Protein AF-A0A1F7RZW2-F1 (afdb_monomer)

Organism: NCBI:txid1817878

pLDDT: mean 85.24, std 11.82, range [48.97, 96.81]

Radius of gyration: 13.53 Å; Cα contacts (8 Å, |Δi|>4): 268; chains: 1; bounding box: 37×24×37 Å

Nearest PDB structures (foldseek):
  7ck4-assembly1_A  TM=5.296E-01  e=4.181E-01  Synechococcus phage S-ShM2
  6u0l-assembly1_B  TM=2.169E-01  e=7.524E+00  Human immunodeficiency virus 1

Sequence (106 aa):
MKKDKVKIKVVFQGSPKLSHGYGCGLKGDNEAVCFFVDIKQIYCTVSSYILDGLTPGVTIDTTKDTHGFTKDDKTTEIQFPDFDGWDIHCVGIGKYELAVALTKNN

Foldseek 3Di:
DDFDWDFKDFPDAWPWHWPDRIFGWDCPDPWKIKTKTFTPKFQKDKDWDDPPVWKTKMKIGHDPPIDVDDPPTDITIIIDNVRTQWDWPDWDDHGTIIMTMIGHDD

Secondary structure (DSSP, 8-state):
---EEEE-EEEE--SS-BS-SEEEEEE-SSSEEEEEEEBS-SSEEEEEEEETTTEEEEEEEE-TTSTT--TTPPPEEEE-GGGTTEEEEEEEE-SSEEEEEEEE--

Mean predicted aligned error: 5.41 Å

Structure (mmCIF, N/CA/C/O backbone):
data_AF-A0A1F7RZW2-F1
#
_entry.id   AF-A0A1F7RZW2-F1
#
loop_
_atom_site.group_PDB
_atom_site.id
_atom_site.type_symbol
_atom_site.label_atom_id
_atom_site.label_alt_id
_atom_site.label_comp_id
_atom_site.label_asym_id
_atom_site.label_entity_id
_atom_site.label_seq_id
_atom_site.pdbx_PDB_ins_code
_atom_site.Cartn_x
_atom_site.Cartn_y
_atom_site.Cartn_z
_atom_site.occupancy
_atom_site.B_iso_or_equiv
_atom_site.auth_seq_id
_atom_site.auth_comp_id
_atom_site.auth_asym_id
_atom_site.auth_atom_id
_atom_site.pdbx_PDB_model_num
ATOM 1 N N . MET A 1 1 ? -19.227 -15.948 0.140 1.00 48.97 1 MET A N 1
ATOM 2 C CA . MET A 1 1 ? -18.832 -14.663 0.761 1.00 48.97 1 MET A CA 1
ATOM 3 C C . MET A 1 1 ? -19.091 -13.537 -0.223 1.00 48.97 1 MET A C 1
ATOM 5 O O . MET A 1 1 ? -18.674 -13.652 -1.371 1.00 48.97 1 MET A O 1
ATOM 9 N N . LYS A 1 2 ? -19.828 -12.499 0.186 1.00 50.16 2 LYS A N 1
ATOM 10 C CA . LYS A 1 2 ? -20.065 -11.306 -0.638 1.00 50.16 2 LYS A CA 1
ATOM 11 C C . LYS A 1 2 ? -18.788 -10.457 -0.581 1.00 50.16 2 LYS A C 1
ATOM 13 O O . LYS A 1 2 ? -18.328 -10.146 0.510 1.00 50.16 2 LYS A O 1
ATOM 18 N N . LYS A 1 3 ? -18.170 -10.178 -1.731 1.00 55.09 3 LYS A N 1
ATOM 19 C CA . LYS A 1 3 ? -17.049 -9.232 -1.821 1.00 55.09 3 LYS A CA 1
ATOM 20 C C . LYS A 1 3 ? -17.650 -7.835 -1.852 1.00 55.09 3 LYS A C 1
ATOM 22 O O . LYS A 1 3 ? -18.215 -7.451 -2.876 1.00 55.09 3 LYS A O 1
ATOM 27 N N . ASP A 1 4 ? -17.545 -7.105 -0.753 1.00 64.81 4 ASP A N 1
ATOM 28 C CA . ASP A 1 4 ? -17.893 -5.691 -0.755 1.00 64.81 4 ASP A CA 1
ATOM 29 C C . ASP A 1 4 ? -16.677 -4.903 -1.261 1.00 64.81 4 ASP A C 1
ATOM 31 O O . ASP A 1 4 ? -15.531 -5.147 -0.872 1.00 64.81 4 ASP A O 1
ATOM 35 N N . LYS A 1 5 ? -16.909 -3.991 -2.209 1.00 64.19 5 LYS A N 1
ATOM 36 C CA . LYS A 1 5 ? -15.854 -3.095 -2.689 1.00 64.19 5 LYS A CA 1
ATOM 37 C C . LYS A 1 5 ? -15.645 -2.020 -1.634 1.00 64.19 5 LYS A C 1
ATOM 39 O O . LYS A 1 5 ? -16.520 -1.179 -1.440 1.00 64.19 5 LYS A O 1
ATOM 44 N N . VAL A 1 6 ? -14.488 -2.046 -0.984 1.00 70.75 6 VAL A N 1
ATOM 45 C CA . VAL A 1 6 ? -14.090 -1.040 0.001 1.00 70.75 6 VAL A CA 1
ATOM 46 C C . VAL A 1 6 ? -13.071 -0.118 -0.659 1.00 70.75 6 VAL A C 1
ATOM 48 O O . VAL A 1 6 ? -12.184 -0.563 -1.396 1.00 70.75 6 VAL A O 1
ATOM 51 N N . LYS A 1 7 ? -13.240 1.190 -0.472 1.00 70.38 7 LYS A N 1
ATOM 52 C CA . LYS A 1 7 ? -12.346 2.177 -1.077 1.00 70.38 7 LYS A CA 1
ATOM 53 C C . LYS A 1 7 ? -11.018 2.191 -0.325 1.00 70.38 7 LYS A C 1
ATOM 55 O O . LYS A 1 7 ? -10.991 2.095 0.895 1.00 70.38 7 LYS A O 1
ATOM 60 N N . ILE A 1 8 ? -9.932 2.328 -1.076 1.00 84.81 8 ILE A N 1
ATOM 61 C CA . ILE A 1 8 ? -8.605 2.629 -0.536 1.00 84.81 8 ILE A CA 1
ATOM 62 C C . ILE A 1 8 ? -8.227 4.031 -1.000 1.00 84.81 8 ILE A C 1
ATOM 64 O O . ILE A 1 8 ? -8.657 4.479 -2.067 1.00 84.81 8 ILE A O 1
ATOM 68 N N . LYS A 1 9 ? -7.429 4.749 -0.218 1.00 88.62 9 LYS A N 1
ATOM 69 C CA . LYS A 1 9 ? -6.959 6.077 -0.606 1.00 88.62 9 LYS A CA 1
ATOM 70 C C . LYS A 1 9 ? -5.556 5.956 -1.180 1.00 88.62 9 LYS A C 1
ATOM 72 O O . LYS A 1 9 ? -4.613 5.700 -0.444 1.00 88.62 9 LYS A O 1
ATOM 77 N N . VAL A 1 10 ? -5.404 6.182 -2.482 1.00 90.19 10 VAL A N 1
ATOM 78 C CA . VAL A 1 10 ? -4.077 6.343 -3.092 1.00 90.19 10 VAL A CA 1
ATOM 79 C C . VAL A 1 10 ? -3.599 7.758 -2.795 1.00 90.19 10 VAL A C 1
ATOM 81 O O . VAL A 1 10 ? -4.128 8.719 -3.352 1.00 90.19 10 VAL A O 1
ATOM 84 N N . VAL A 1 11 ? -2.640 7.889 -1.884 1.00 90.88 11 VAL A N 1
ATOM 85 C CA . VAL A 1 11 ? -2.092 9.187 -1.457 1.00 90.88 11 VAL A CA 1
ATOM 86 C C . VAL A 1 11 ? -1.170 9.733 -2.532 1.00 90.88 11 VAL A C 1
ATOM 88 O O . VAL A 1 11 ? -1.260 10.896 -2.920 1.00 90.88 11 VAL A O 1
ATOM 91 N N . PHE A 1 12 ? -0.308 8.859 -3.043 1.00 91.94 12 PHE A N 1
ATOM 92 C CA . PHE A 1 12 ? 0.652 9.186 -4.074 1.00 91.94 12 PHE A CA 1
ATOM 93 C C . PHE A 1 12 ? 0.885 7.972 -4.976 1.00 91.94 12 PHE A C 1
ATOM 95 O O . PHE A 1 12 ? 1.074 6.851 -4.506 1.00 91.94 12 PHE A O 1
ATOM 102 N N . GLN A 1 13 ? 0.867 8.195 -6.292 1.00 90.50 13 GLN A N 1
ATOM 103 C CA . GLN A 1 13 ? 1.055 7.143 -7.290 1.00 90.50 13 GLN A CA 1
ATOM 104 C C . GLN A 1 13 ? 2.444 7.248 -7.930 1.00 90.50 13 GLN A C 1
ATOM 106 O O . GLN A 1 13 ? 2.618 7.877 -8.982 1.00 90.50 13 GLN A O 1
ATOM 111 N N . GLY A 1 14 ? 3.412 6.576 -7.317 1.00 90.25 14 GLY A N 1
ATOM 112 C CA . GLY A 1 14 ? 4.769 6.410 -7.820 1.00 90.25 14 GLY A CA 1
ATOM 113 C C . GLY A 1 14 ? 4.876 5.419 -8.976 1.00 90.25 14 GLY A C 1
ATOM 114 O O . GLY A 1 14 ? 3.939 5.259 -9.767 1.00 90.25 14 GLY A O 1
ATOM 115 N N . SER A 1 15 ? 6.034 4.779 -9.110 1.00 90.00 15 SER A N 1
ATOM 116 C CA . SER A 1 15 ? 6.319 3.849 -10.203 1.00 90.00 15 SER A CA 1
ATOM 117 C C . SER A 1 15 ? 5.433 2.605 -10.147 1.00 90.00 15 SER A C 1
ATOM 119 O O . SER A 1 15 ? 4.804 2.328 -11.172 1.00 90.00 15 SER A O 1
ATOM 121 N N . PRO A 1 16 ? 5.248 1.914 -9.002 1.00 89.50 16 PRO A N 1
ATOM 122 C CA . PRO A 1 16 ? 4.261 0.840 -8.900 1.00 89.50 16 PRO A CA 1
ATOM 123 C C . PRO A 1 16 ? 2.853 1.397 -9.130 1.00 89.50 16 PRO A C 1
ATOM 125 O O . PRO A 1 16 ? 2.346 2.195 -8.344 1.00 89.50 16 PRO A O 1
ATOM 128 N N . LYS A 1 17 ? 2.208 1.028 -10.235 1.00 89.81 17 LYS A N 1
ATOM 129 C CA . LYS A 1 17 ? 0.878 1.516 -10.598 1.00 89.81 17 LYS A CA 1
ATOM 130 C C . LYS A 1 17 ? -0.168 0.533 -10.108 1.00 89.81 17 LYS A C 1
ATOM 132 O O . LYS A 1 17 ? -0.122 -0.647 -10.449 1.00 89.81 17 LYS A O 1
ATOM 137 N N . LEU A 1 18 ? -1.141 1.044 -9.367 1.00 87.19 18 LEU A N 1
ATOM 138 C CA . LEU A 1 18 ? -2.339 0.289 -9.029 1.00 87.19 18 LEU A CA 1
ATOM 139 C C . LEU A 1 18 ? -3.288 0.314 -10.223 1.00 87.19 18 LEU A C 1
ATOM 141 O O . LEU A 1 18 ? -3.372 1.312 -10.949 1.00 87.19 18 LEU A O 1
ATOM 145 N N . SER A 1 19 ? -4.014 -0.774 -10.445 1.00 81.38 19 SER A N 1
ATOM 146 C CA . SER A 1 19 ? -5.037 -0.800 -11.495 1.00 81.38 19 SER A CA 1
ATOM 147 C C . SER A 1 19 ? -6.247 0.050 -11.117 1.00 81.38 19 SER A C 1
ATOM 149 O O . SER A 1 19 ? -6.863 0.664 -11.991 1.00 81.38 19 SER A O 1
ATOM 151 N N . HIS A 1 20 ? -6.558 0.126 -9.820 1.00 74.00 20 HIS A N 1
ATOM 152 C CA . HIS A 1 20 ? -7.741 0.791 -9.287 1.00 74.00 20 HIS A CA 1
ATOM 153 C C . HIS A 1 20 ? -7.462 1.431 -7.919 1.00 74.00 20 HIS A C 1
ATOM 155 O O . HIS A 1 20 ? -6.630 0.951 -7.159 1.00 74.00 20 HIS A O 1
ATOM 161 N N . GLY A 1 21 ? -8.208 2.487 -7.579 1.00 65.12 21 GLY A N 1
ATOM 162 C CA . GLY A 1 21 ? -8.228 3.082 -6.233 1.00 65.12 21 GLY A CA 1
ATOM 163 C C . GLY A 1 21 ? -9.194 2.383 -5.267 1.00 65.12 21 GLY A C 1
ATOM 164 O O . GLY A 1 21 ? -9.690 2.998 -4.331 1.00 65.12 21 GLY A O 1
ATOM 165 N N . TYR A 1 22 ? -9.559 1.130 -5.525 1.00 62.00 22 TYR A N 1
ATOM 166 C CA . TYR A 1 22 ? -10.425 0.344 -4.649 1.00 62.00 22 TYR A CA 1
ATOM 167 C C . TYR A 1 22 ? -9.876 -1.075 -4.535 1.00 62.00 22 TYR A C 1
ATOM 169 O O . TYR A 1 22 ? -9.381 -1.624 -5.519 1.00 62.00 22 TYR A O 1
ATOM 177 N N . GLY A 1 23 ? -9.970 -1.651 -3.338 1.00 59.56 23 GLY A N 1
ATOM 178 C CA . GLY A 1 23 ? -9.643 -3.049 -3.080 1.00 59.56 23 GLY A CA 1
ATOM 179 C C . GLY A 1 23 ? -10.913 -3.890 -2.970 1.00 59.56 23 GLY A C 1
ATOM 180 O O . GLY A 1 23 ? -12.005 -3.380 -2.697 1.00 59.56 23 GLY A O 1
ATOM 181 N N . CYS A 1 24 ? -10.793 -5.198 -3.177 1.00 58.47 24 CYS A N 1
ATOM 182 C CA . CYS A 1 24 ? -11.857 -6.116 -2.773 1.00 58.47 24 CYS A CA 1
ATOM 183 C C . CYS A 1 24 ? -11.679 -6.447 -1.291 1.00 58.47 24 CYS A C 1
ATOM 185 O O . CYS A 1 24 ? -10.690 -7.085 -0.941 1.00 58.47 24 CYS A O 1
ATOM 187 N N . GLY A 1 25 ? -12.628 -6.021 -0.453 1.00 62.62 25 GLY A N 1
ATOM 188 C CA . GLY A 1 25 ? -12.678 -6.361 0.962 1.00 62.62 25 GLY A CA 1
ATOM 189 C C . GLY A 1 25 ? -13.359 -7.714 1.163 1.00 62.62 25 GLY A C 1
ATOM 190 O O . GLY A 1 25 ? -14.529 -7.877 0.803 1.00 62.62 25 GLY A O 1
ATOM 191 N N . LEU A 1 26 ? -12.666 -8.693 1.741 1.00 62.53 26 LEU A N 1
ATOM 192 C CA . LEU A 1 26 ? -13.340 -9.813 2.397 1.00 62.53 26 LEU A CA 1
ATOM 193 C C . LEU A 1 26 ? -13.579 -9.408 3.846 1.00 62.53 26 LEU A C 1
ATOM 195 O O . LEU A 1 26 ? -12.652 -9.409 4.653 1.00 62.53 26 LEU A O 1
ATOM 199 N N . LYS A 1 27 ? -14.818 -9.027 4.158 1.00 59.16 27 LYS A N 1
ATOM 200 C CA . LYS A 1 27 ? -15.246 -8.828 5.540 1.00 59.16 27 LYS A CA 1
ATOM 201 C C . LYS A 1 27 ? -15.472 -10.214 6.149 1.00 59.16 27 LYS A C 1
ATOM 203 O O . LYS A 1 27 ? -16.369 -10.927 5.695 1.00 59.16 27 LYS A O 1
ATOM 208 N N . GLY A 1 28 ? -14.611 -10.628 7.078 1.00 58.59 28 GLY A N 1
ATOM 209 C CA . GLY A 1 28 ? -14.797 -11.879 7.821 1.00 58.59 28 GLY A CA 1
ATOM 210 C C . GLY A 1 28 ? -15.931 -11.712 8.832 1.00 58.59 28 GLY A C 1
ATOM 211 O O . GLY A 1 28 ? -16.985 -12.334 8.710 1.00 58.59 28 GLY A O 1
ATOM 212 N N . ASP A 1 29 ? -15.720 -10.778 9.755 1.00 64.06 29 ASP A N 1
ATOM 213 C CA . ASP A 1 29 ? -16.580 -10.348 10.862 1.00 64.06 29 ASP A CA 1
ATOM 214 C C . ASP A 1 29 ? -16.443 -8.814 11.068 1.00 64.06 29 ASP A C 1
ATOM 216 O O . ASP A 1 29 ? -16.028 -8.090 10.160 1.00 64.06 29 ASP A O 1
ATOM 220 N N . ASN A 1 30 ? -16.874 -8.260 12.210 1.00 70.25 30 ASN A N 1
ATOM 221 C CA . ASN A 1 30 ? -16.734 -6.822 12.505 1.00 70.25 30 ASN A CA 1
ATOM 222 C C . ASN A 1 30 ? -15.317 -6.422 12.967 1.00 70.25 30 ASN A C 1
ATOM 224 O O . ASN A 1 30 ? -15.107 -5.247 13.277 1.00 70.25 30 ASN A O 1
ATOM 228 N N . GLU A 1 31 ? -14.372 -7.365 13.012 1.00 84.06 31 GLU A N 1
ATOM 229 C CA . GLU A 1 31 ? -13.052 -7.183 13.631 1.00 84.06 31 GLU A CA 1
ATOM 230 C C . GLU A 1 31 ? -11.892 -7.383 12.648 1.00 84.06 31 GLU A C 1
ATOM 232 O O . GLU A 1 31 ? -10.797 -6.896 12.920 1.00 84.06 31 GLU A O 1
ATOM 237 N N . ALA A 1 32 ? -12.119 -8.015 11.489 1.00 87.25 32 ALA A N 1
ATOM 238 C CA . ALA A 1 32 ? -11.094 -8.200 10.462 1.00 87.25 32 ALA A CA 1
ATOM 239 C C . ALA A 1 32 ? -11.570 -7.877 9.034 1.00 87.25 32 ALA A C 1
ATOM 241 O O . ALA A 1 32 ? -12.686 -8.210 8.612 1.00 87.25 32 ALA A O 1
ATOM 242 N N . VAL A 1 33 ? -10.669 -7.284 8.246 1.00 86.81 33 VAL A N 1
ATOM 243 C CA . VAL A 1 33 ? -10.856 -7.046 6.807 1.00 86.81 33 VAL A CA 1
ATOM 244 C C . VAL A 1 33 ? -9.582 -7.384 6.036 1.00 86.81 33 VAL A C 1
ATOM 246 O O . VAL A 1 33 ? -8.475 -7.097 6.483 1.00 86.81 33 VAL A O 1
ATOM 249 N N . CYS A 1 34 ? -9.732 -7.983 4.855 1.00 88.12 34 CYS A N 1
ATOM 250 C CA . CYS A 1 34 ? -8.620 -8.227 3.936 1.00 88.12 34 CYS A CA 1
ATOM 251 C C . CYS A 1 34 ? -8.873 -7.552 2.588 1.00 88.12 34 CYS A C 1
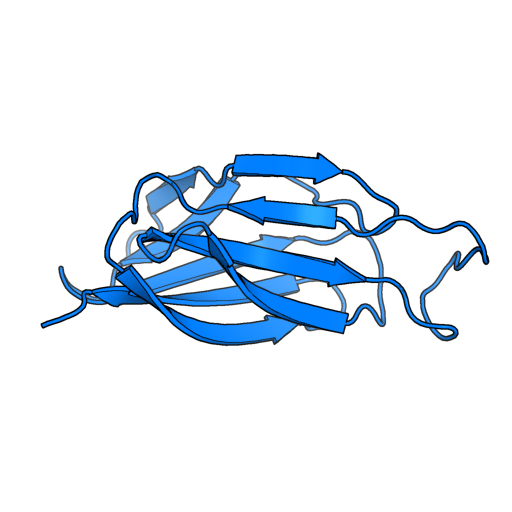ATOM 253 O O . CYS A 1 34 ? -9.950 -7.721 2.015 1.00 88.12 34 CYS A O 1
ATOM 255 N N . PHE A 1 35 ? -7.883 -6.816 2.091 1.00 87.62 35 PHE A N 1
ATOM 256 C CA . PHE A 1 35 ? -7.889 -6.111 0.816 1.00 87.62 35 PHE A CA 1
ATOM 257 C C . PHE A 1 35 ? -6.996 -6.822 -0.185 1.00 87.62 35 PHE A C 1
ATOM 259 O O . PHE A 1 35 ? -5.842 -7.111 0.116 1.00 87.62 35 PHE A O 1
ATOM 266 N N . PHE A 1 36 ? -7.511 -6.991 -1.398 1.00 87.94 36 PHE A N 1
ATOM 267 C CA . PHE A 1 36 ? -6.727 -7.377 -2.568 1.00 87.94 36 PHE A CA 1
ATOM 268 C C . PHE A 1 36 ? -6.723 -6.225 -3.572 1.00 87.94 36 PHE A C 1
ATOM 270 O O . PH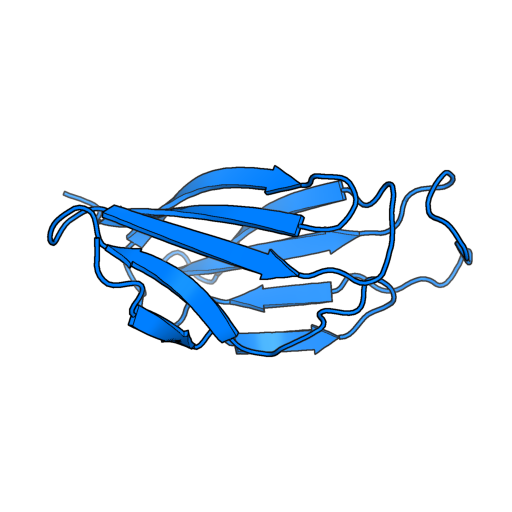E A 1 36 ? -7.794 -5.710 -3.923 1.00 87.94 36 PHE A O 1
ATOM 277 N N . VAL A 1 37 ? -5.529 -5.802 -3.989 1.00 87.94 37 VAL A N 1
ATOM 278 C CA . VAL A 1 37 ? -5.301 -4.659 -4.881 1.00 87.94 37 VAL A CA 1
ATOM 279 C C . VAL A 1 37 ? -4.409 -5.088 -6.039 1.00 87.94 37 VAL A C 1
ATOM 281 O O . VAL A 1 37 ? -3.268 -5.496 -5.835 1.00 87.94 37 VAL A O 1
ATOM 284 N N . ASP A 1 38 ? -4.907 -4.946 -7.263 1.00 89.12 38 ASP A N 1
ATOM 285 C CA . ASP A 1 38 ? -4.138 -5.267 -8.464 1.00 89.12 38 ASP A CA 1
ATOM 286 C C . ASP A 1 38 ? -3.024 -4.237 -8.707 1.00 89.12 38 ASP A C 1
ATOM 288 O O . ASP A 1 38 ? -3.272 -3.023 -8.746 1.00 89.12 38 ASP A O 1
ATOM 292 N N . ILE A 1 39 ? -1.811 -4.730 -8.958 1.00 89.88 39 ILE A N 1
ATOM 293 C CA . ILE A 1 39 ? -0.635 -3.934 -9.331 1.00 89.88 39 ILE A CA 1
ATOM 294 C C . ILE A 1 39 ? -0.196 -4.272 -10.759 1.00 89.88 39 ILE A C 1
ATOM 296 O O . ILE A 1 39 ? -0.303 -5.410 -11.216 1.00 89.88 39 ILE A O 1
ATOM 300 N N . LYS A 1 40 ? 0.315 -3.279 -11.491 1.00 88.44 40 LYS A N 1
ATOM 301 C CA . LYS A 1 40 ? 0.724 -3.449 -12.898 1.00 88.44 40 LYS A CA 1
ATOM 302 C C . LYS A 1 40 ? 2.172 -3.910 -13.072 1.00 88.44 40 LYS A C 1
ATOM 304 O O . LYS A 1 40 ? 2.560 -4.270 -14.182 1.00 88.44 40 LYS A O 1
ATOM 309 N N . GLN A 1 41 ? 2.967 -3.892 -12.007 1.00 86.12 41 GLN A N 1
ATOM 310 C CA . GLN A 1 41 ? 4.382 -4.246 -12.022 1.00 86.12 41 GLN A CA 1
ATOM 311 C C . GLN A 1 41 ? 4.648 -5.499 -11.199 1.00 86.12 41 GLN A C 1
ATOM 313 O O . GLN A 1 41 ? 3.963 -5.773 -10.222 1.00 86.12 41 GLN A O 1
ATOM 318 N N . ILE A 1 42 ? 5.676 -6.232 -11.618 1.00 86.94 42 ILE A N 1
ATOM 319 C CA . ILE A 1 42 ? 6.145 -7.463 -10.984 1.00 86.94 42 ILE A CA 1
ATOM 320 C C . ILE A 1 42 ? 7.422 -7.192 -10.190 1.00 86.94 42 ILE A C 1
ATOM 322 O O . ILE A 1 42 ? 8.188 -6.307 -10.564 1.00 86.94 42 ILE A O 1
ATOM 326 N N . TYR A 1 43 ? 7.676 -7.987 -9.146 1.00 87.31 43 TYR A N 1
ATOM 327 C CA . TYR A 1 43 ? 8.871 -7.890 -8.287 1.00 87.31 43 TYR A CA 1
ATOM 328 C C . TYR A 1 43 ? 8.986 -6.567 -7.507 1.00 87.31 43 TYR A C 1
ATOM 330 O O . TYR A 1 43 ? 10.080 -6.032 -7.322 1.00 87.31 43 TYR A O 1
ATOM 338 N N . CYS A 1 44 ? 7.849 -6.032 -7.064 1.00 91.44 44 CYS A N 1
ATOM 339 C CA . CYS A 1 44 ? 7.790 -4.929 -6.107 1.00 91.44 44 CYS A CA 1
ATOM 340 C C . CYS A 1 44 ? 7.938 -5.439 -4.665 1.00 91.44 44 CYS A C 1
ATOM 342 O O . CYS A 1 44 ? 7.736 -6.622 -4.389 1.00 91.44 44 CYS A O 1
ATOM 344 N N . THR A 1 45 ? 8.241 -4.532 -3.742 1.00 93.50 45 THR A N 1
ATOM 345 C CA . THR A 1 45 ? 8.232 -4.783 -2.293 1.00 93.50 45 THR A CA 1
ATOM 346 C C . THR A 1 45 ? 7.153 -3.953 -1.616 1.00 93.50 45 THR A C 1
ATOM 348 O O . THR A 1 45 ? 6.765 -2.908 -2.134 1.00 93.50 45 THR A O 1
ATOM 351 N N . VAL A 1 46 ? 6.671 -4.416 -0.461 1.00 96.00 46 VAL A N 1
ATOM 352 C CA . VAL A 1 46 ? 5.660 -3.718 0.340 1.00 96.00 46 VAL A CA 1
ATOM 353 C C . VAL A 1 46 ? 6.131 -3.553 1.780 1.00 96.00 46 VAL A C 1
ATOM 355 O O . VAL A 1 46 ? 6.688 -4.489 2.355 1.00 96.00 46 VAL A O 1
ATOM 358 N N . SER A 1 47 ? 5.860 -2.383 2.353 1.00 96.62 47 SER A N 1
ATOM 359 C CA . SER A 1 47 ? 6.022 -2.098 3.780 1.00 96.62 47 SER A CA 1
ATOM 360 C C . SER A 1 47 ? 4.736 -1.497 4.343 1.00 96.62 47 SER 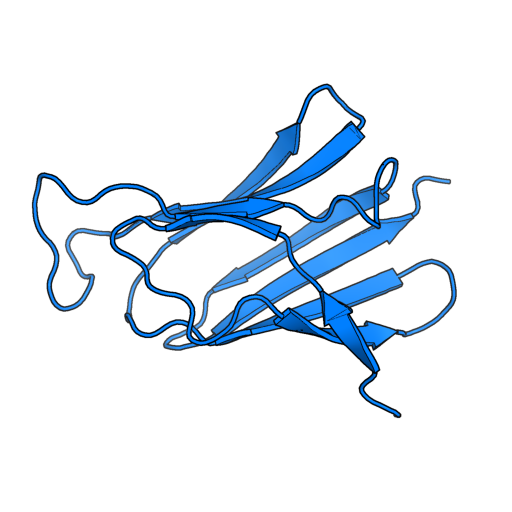A C 1
ATOM 362 O O . SER A 1 47 ? 3.983 -0.838 3.629 1.00 96.62 47 SER A O 1
ATOM 364 N N . SER A 1 48 ? 4.478 -1.724 5.626 1.00 96.75 48 SER A N 1
ATOM 365 C CA . SER A 1 48 ? 3.319 -1.203 6.357 1.00 96.75 48 SER A CA 1
ATOM 366 C C . SER A 1 48 ? 3.721 -0.107 7.340 1.00 96.75 48 SER A C 1
ATOM 368 O O . SER A 1 48 ? 4.806 -0.169 7.918 1.00 96.75 48 SER A O 1
ATOM 370 N N . TYR A 1 49 ? 2.834 0.855 7.582 1.00 96.81 49 TYR A N 1
ATOM 371 C CA . TYR A 1 49 ? 3.013 1.905 8.585 1.00 96.81 49 TYR A CA 1
ATOM 372 C C . TYR A 1 49 ? 1.670 2.338 9.185 1.00 96.81 49 TYR A C 1
ATOM 374 O O . TYR A 1 49 ? 0.610 2.082 8.614 1.00 96.81 49 TYR A O 1
ATOM 382 N N . ILE A 1 50 ? 1.733 3.025 10.328 1.00 96.50 50 ILE A N 1
ATOM 383 C CA . ILE A 1 50 ? 0.595 3.722 10.933 1.00 96.50 50 ILE A CA 1
ATOM 384 C C . ILE A 1 50 ? 0.916 5.222 10.943 1.00 96.50 50 ILE A C 1
ATOM 386 O O . ILE A 1 50 ? 1.883 5.644 11.580 1.00 96.50 50 ILE A O 1
ATOM 390 N N . LEU A 1 51 ? 0.134 6.027 10.220 1.00 93.75 51 LEU A N 1
ATOM 391 C CA . LEU A 1 51 ? 0.273 7.486 10.190 1.00 93.75 51 LEU A CA 1
A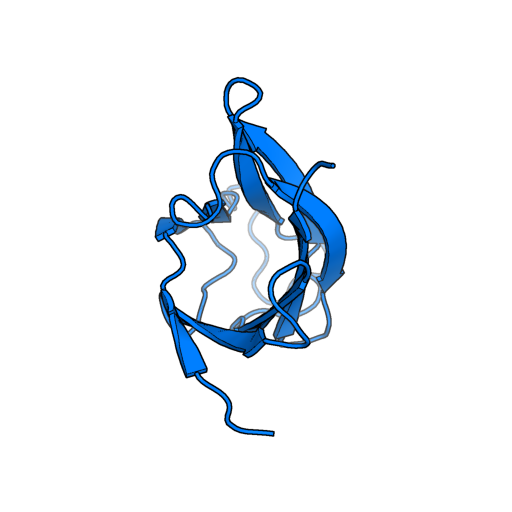TOM 392 C C . LEU A 1 51 ? -0.286 8.085 11.479 1.00 93.75 51 LEU A C 1
ATOM 394 O O . LEU A 1 51 ? -1.425 7.798 11.846 1.00 93.75 51 LEU A O 1
ATOM 398 N N . ASP A 1 52 ? 0.518 8.910 12.151 1.00 93.75 52 ASP A N 1
ATOM 399 C CA . ASP A 1 52 ? 0.159 9.625 13.384 1.00 93.75 52 ASP A CA 1
ATOM 400 C C . ASP A 1 52 ? -0.432 8.724 14.489 1.00 93.75 52 ASP A C 1
ATOM 402 O O . ASP A 1 52 ? -1.209 9.168 15.330 1.00 93.75 52 ASP A O 1
ATOM 406 N N . GLY A 1 53 ? -0.067 7.435 14.487 1.00 90.88 53 GLY A N 1
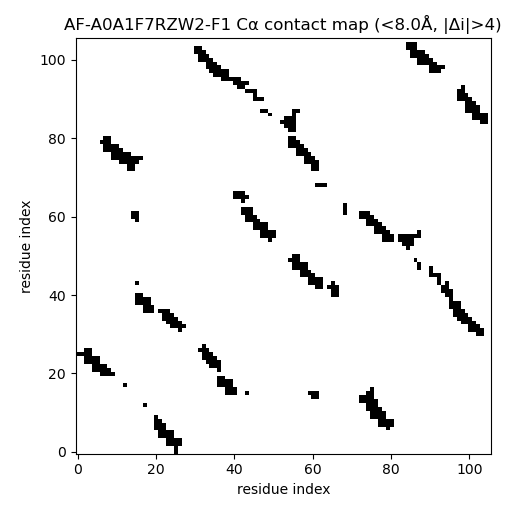ATOM 407 C CA . GLY A 1 53 ? -0.596 6.442 15.426 1.00 90.88 53 GLY A CA 1
ATOM 408 C C . GLY A 1 53 ? -2.070 6.075 15.212 1.00 90.88 53 GLY A C 1
ATOM 409 O O . GLY A 1 53 ? -2.652 5.447 16.091 1.00 90.88 53 GLY A O 1
ATOM 410 N N . LEU A 1 54 ? -2.672 6.460 14.079 1.00 93.44 54 LEU A N 1
ATOM 411 C CA . LEU A 1 54 ? -4.099 6.282 13.820 1.00 93.44 54 LEU A CA 1
ATOM 412 C C . LEU A 1 54 ? -4.414 5.567 12.503 1.00 93.44 54 LEU A C 1
ATOM 414 O O . LEU A 1 54 ? -5.164 4.593 12.513 1.00 93.44 54 LEU A O 1
ATOM 418 N N . THR A 1 55 ? -3.895 6.060 11.376 1.00 94.44 55 THR A N 1
ATOM 419 C CA . THR A 1 55 ? -4.347 5.609 10.051 1.00 94.44 55 THR A CA 1
ATOM 420 C C . THR A 1 55 ? -3.416 4.533 9.497 1.00 94.44 55 THR A C 1
ATOM 422 O O . THR A 1 55 ? -2.242 4.825 9.247 1.00 94.44 55 THR A O 1
ATOM 425 N N . PRO A 1 56 ? -3.904 3.311 9.224 1.00 95.38 56 PRO A N 1
ATOM 426 C CA . PRO A 1 56 ? -3.087 2.289 8.594 1.00 95.38 56 PRO A CA 1
ATOM 427 C C . PRO A 1 56 ? -2.780 2.642 7.134 1.00 95.38 56 PRO A C 1
ATOM 429 O O . PRO A 1 56 ? -3.638 3.124 6.384 1.00 95.38 56 PRO A O 1
ATOM 432 N N . GLY A 1 57 ? -1.545 2.374 6.716 1.00 95.62 57 GLY A N 1
ATOM 433 C CA . GLY A 1 57 ? -1.079 2.597 5.354 1.00 95.62 57 GLY A CA 1
ATOM 434 C C . GLY A 1 57 ? 0.013 1.628 4.914 1.00 95.62 57 GLY A C 1
ATOM 435 O O . GLY A 1 57 ? 0.653 0.941 5.712 1.00 95.62 57 GLY A O 1
ATOM 436 N N . VAL A 1 58 ? 0.212 1.554 3.602 1.00 96.56 58 VAL A N 1
ATOM 437 C CA . VAL A 1 58 ? 1.246 0.730 2.977 1.00 96.56 58 VAL A CA 1
ATOM 438 C C . VAL A 1 58 ? 1.986 1.507 1.901 1.00 96.56 58 VAL A C 1
ATOM 440 O O . VAL A 1 58 ? 1.395 2.291 1.152 1.00 96.56 58 VAL A O 1
ATOM 443 N N . THR A 1 59 ? 3.286 1.257 1.808 1.00 96.38 59 THR A N 1
ATOM 444 C CA . THR A 1 59 ? 4.134 1.730 0.719 1.00 96.38 59 THR A CA 1
ATOM 445 C C . THR A 1 59 ? 4.502 0.572 -0.194 1.00 96.38 59 THR A C 1
ATOM 447 O O . THR A 1 59 ? 4.740 -0.546 0.263 1.00 96.38 59 THR A O 1
ATOM 450 N N . ILE A 1 60 ? 4.534 0.840 -1.495 1.00 95.00 60 ILE A N 1
ATOM 451 C CA . ILE A 1 60 ? 4.953 -0.103 -2.526 1.00 95.00 60 ILE A CA 1
ATOM 452 C C . ILE A 1 60 ? 6.137 0.510 -3.255 1.00 95.00 60 ILE A C 1
ATOM 454 O O . ILE A 1 60 ? 6.026 1.605 -3.814 1.00 95.00 60 ILE A O 1
ATOM 458 N N . ASP A 1 61 ? 7.236 -0.227 -3.293 1.00 93.81 61 ASP A N 1
ATOM 459 C CA . ASP A 1 61 ? 8.497 0.203 -3.884 1.00 93.81 61 ASP A CA 1
ATOM 460 C C . ASP A 1 61 ? 8.896 -0.720 -5.034 1.00 93.81 61 ASP A C 1
ATOM 462 O O . ASP A 1 61 ? 8.558 -1.910 -5.060 1.00 93.81 61 ASP A O 1
ATOM 466 N N . THR A 1 62 ? 9.611 -0.166 -6.011 1.00 92.06 62 THR A N 1
ATOM 467 C CA . THR A 1 62 ? 10.286 -0.977 -7.023 1.00 92.06 62 THR A CA 1
ATOM 468 C C . THR A 1 62 ? 11.624 -1.468 -6.479 1.00 92.06 62 THR A C 1
ATOM 470 O O . THR A 1 62 ? 12.282 -0.827 -5.661 1.00 92.06 62 THR A O 1
ATOM 473 N N . THR A 1 63 ? 12.034 -2.642 -6.938 1.00 89.12 63 THR A N 1
ATOM 474 C CA . THR A 1 63 ? 13.365 -3.200 -6.709 1.00 89.12 63 THR A CA 1
ATOM 475 C C . THR A 1 63 ? 14.148 -3.184 -8.017 1.00 89.12 63 THR A C 1
ATOM 477 O O . THR A 1 63 ? 13.587 -2.960 -9.089 1.00 89.12 63 THR A O 1
ATOM 480 N N . LYS A 1 64 ? 15.448 -3.491 -7.955 1.00 88.50 64 LYS A N 1
ATOM 481 C CA . LYS A 1 64 ? 16.285 -3.643 -9.159 1.00 88.50 64 LYS A CA 1
ATOM 482 C C . LYS A 1 64 ? 15.750 -4.701 -10.129 1.00 88.50 64 LYS A C 1
ATOM 484 O O . LYS A 1 64 ? 16.037 -4.620 -11.318 1.00 88.50 64 LYS A O 1
ATOM 489 N N . ASP A 1 65 ? 14.984 -5.660 -9.616 1.00 87.88 65 ASP A N 1
ATOM 490 C CA . ASP A 1 65 ? 14.391 -6.743 -10.394 1.00 87.88 65 ASP A CA 1
ATOM 491 C C . ASP A 1 65 ? 13.007 -6.372 -10.942 1.00 87.88 65 ASP A C 1
ATOM 493 O O . ASP A 1 65 ? 12.439 -7.112 -11.746 1.00 87.88 65 ASP A O 1
ATOM 497 N N . THR A 1 66 ? 12.442 -5.225 -10.543 1.00 86.94 66 THR A N 1
ATOM 498 C CA . THR A 1 66 ? 11.151 -4.769 -11.057 1.00 86.94 66 THR A CA 1
ATOM 499 C C . THR A 1 66 ? 11.214 -4.545 -12.562 1.00 86.94 66 THR A C 1
ATOM 501 O O . THR A 1 66 ? 12.090 -3.864 -13.097 1.00 86.94 66 THR A O 1
ATOM 504 N N . HIS A 1 67 ? 10.228 -5.088 -13.272 1.00 80.12 67 HIS A N 1
ATOM 505 C CA . HIS A 1 67 ? 10.126 -4.882 -14.709 1.00 80.12 67 HIS A CA 1
ATOM 506 C C . HIS A 1 67 ? 9.862 -3.402 -15.027 1.00 80.12 67 HIS A C 1
ATOM 508 O O . HIS A 1 67 ? 8.854 -2.841 -14.595 1.00 80.12 67 HIS A O 1
ATOM 514 N N . GLY A 1 68 ? 10.766 -2.786 -15.795 1.00 81.06 68 GLY A N 1
ATOM 515 C CA . GLY A 1 68 ? 10.722 -1.354 -16.098 1.00 81.06 68 GLY A CA 1
ATOM 516 C C . GLY A 1 68 ? 11.323 -0.459 -15.008 1.00 81.06 68 GLY A C 1
ATOM 517 O O . GLY A 1 68 ? 11.014 0.728 -14.996 1.00 81.06 68 GLY A O 1
ATOM 518 N N . PHE A 1 69 ? 12.151 -1.015 -14.112 1.00 83.50 69 PHE A N 1
ATOM 519 C CA . PHE A 1 69 ? 12.841 -0.272 -13.056 1.00 83.50 69 PHE A CA 1
ATOM 520 C C . PHE A 1 69 ? 13.651 0.911 -13.598 1.00 83.50 69 PHE A C 1
ATOM 522 O O . PHE A 1 69 ? 14.443 0.772 -14.538 1.00 83.50 69 PHE A O 1
ATOM 529 N N . THR A 1 70 ? 13.511 2.058 -12.933 1.00 82.19 70 THR A N 1
ATOM 530 C CA . THR A 1 70 ? 14.379 3.223 -13.128 1.00 82.19 70 THR A CA 1
ATOM 531 C C . THR A 1 70 ? 14.953 3.691 -11.791 1.00 82.19 70 THR A C 1
ATOM 533 O O . THR A 1 70 ? 14.320 3.556 -10.748 1.00 82.19 70 THR A O 1
ATOM 536 N N . LYS A 1 71 ? 16.172 4.250 -11.798 1.00 76.38 71 LYS A N 1
ATOM 537 C CA . LYS A 1 71 ? 16.841 4.708 -10.561 1.00 76.38 71 LYS A CA 1
ATOM 538 C C . LYS A 1 71 ? 16.077 5.808 -9.816 1.00 76.38 71 LYS A C 1
ATOM 540 O O . LYS A 1 71 ? 16.295 5.961 -8.621 1.00 76.38 71 LYS A O 1
ATOM 545 N N . ASP A 1 72 ? 15.203 6.528 -10.512 1.00 82.19 72 ASP A N 1
ATOM 546 C CA . ASP A 1 72 ? 14.410 7.633 -9.973 1.00 82.19 72 ASP A CA 1
ATOM 547 C C . ASP A 1 72 ? 12.953 7.218 -9.699 1.00 82.19 72 ASP A C 1
ATOM 549 O O . ASP A 1 72 ? 12.054 8.064 -9.626 1.00 82.19 72 ASP A O 1
ATOM 553 N N . ASP A 1 73 ? 12.705 5.909 -9.571 1.00 85.94 73 ASP A N 1
ATOM 554 C CA . ASP A 1 73 ? 11.388 5.385 -9.246 1.00 85.94 73 ASP A CA 1
ATOM 555 C C . ASP A 1 73 ? 10.919 5.895 -7.884 1.00 85.94 73 ASP A C 1
ATOM 557 O O . ASP A 1 73 ? 11.630 5.846 -6.879 1.00 85.94 73 ASP A O 1
ATOM 561 N N . LYS A 1 74 ? 9.678 6.378 -7.856 1.00 90.62 74 LYS A N 1
ATOM 562 C CA . LYS A 1 74 ? 9.049 6.853 -6.627 1.00 90.62 74 LYS A CA 1
ATOM 563 C C . LYS A 1 74 ? 8.188 5.754 -6.022 1.00 90.62 74 LYS A C 1
ATOM 565 O O . LYS A 1 74 ? 7.526 5.011 -6.750 1.00 90.62 74 LYS A O 1
ATOM 570 N N . THR A 1 75 ? 8.135 5.719 -4.701 1.00 93.44 75 THR A N 1
ATOM 571 C CA . THR A 1 75 ? 7.222 4.888 -3.914 1.00 93.44 75 THR A CA 1
ATOM 572 C C . THR A 1 75 ? 5.766 5.185 -4.263 1.00 93.44 75 THR A C 1
ATOM 574 O O . THR A 1 75 ? 5.411 6.331 -4.530 1.00 93.44 75 THR A O 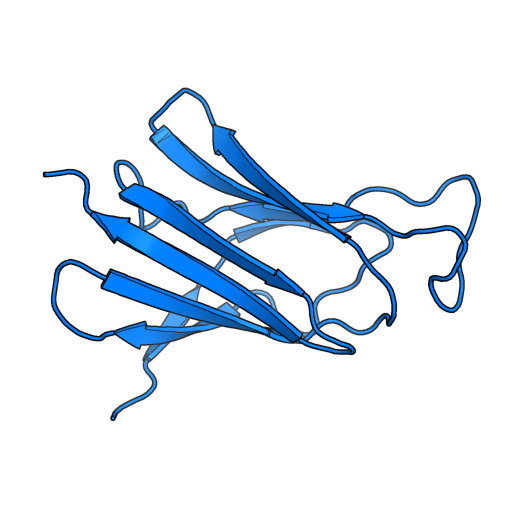1
ATOM 577 N N . THR A 1 76 ? 4.905 4.175 -4.254 1.00 94.69 76 THR A N 1
ATOM 578 C CA . THR A 1 76 ? 3.446 4.350 -4.246 1.00 94.69 76 THR A CA 1
ATOM 579 C C . THR A 1 76 ? 2.929 4.198 -2.829 1.00 94.69 76 THR A C 1
ATOM 581 O O . THR A 1 76 ? 3.306 3.257 -2.142 1.00 94.69 76 THR A O 1
ATOM 584 N N . GLU A 1 77 ? 2.041 5.090 -2.407 1.00 95.00 77 GLU A N 1
ATOM 585 C CA . GLU A 1 77 ? 1.506 5.123 -1.047 1.00 95.00 77 GLU A CA 1
ATOM 586 C C . GLU A 1 77 ? -0.019 4.970 -1.053 1.00 95.00 77 GLU A C 1
ATOM 588 O O . GLU A 1 77 ? -0.734 5.661 -1.795 1.00 95.00 77 GLU A O 1
ATOM 593 N N . ILE A 1 78 ? -0.510 4.070 -0.200 1.00 93.25 78 ILE A N 1
ATOM 594 C CA . ILE A 1 78 ? -1.931 3.785 -0.001 1.00 93.25 78 ILE A CA 1
ATOM 595 C C . ILE A 1 78 ? -2.260 3.897 1.487 1.00 93.25 78 ILE A C 1
ATOM 597 O O . ILE A 1 78 ? -1.531 3.378 2.323 1.00 93.25 78 ILE A O 1
ATOM 601 N N . GLN A 1 79 ? -3.394 4.512 1.803 1.00 92.88 79 GLN A N 1
ATOM 602 C CA . GLN A 1 79 ? -3.946 4.621 3.151 1.00 92.88 79 GLN A CA 1
ATOM 603 C C . GLN A 1 79 ? -5.350 4.014 3.226 1.00 92.88 79 GLN A C 1
ATOM 605 O O . GLN A 1 79 ? -6.090 3.976 2.232 1.00 92.88 79 GLN A O 1
ATOM 610 N N . PHE A 1 80 ? -5.733 3.613 4.435 1.00 91.31 80 PHE A N 1
ATOM 611 C CA . PHE A 1 80 ? -7.040 3.045 4.766 1.00 91.31 80 PHE A CA 1
ATOM 612 C C . PHE A 1 80 ? -7.770 3.935 5.797 1.00 91.31 80 PHE A C 1
ATOM 614 O O . PHE A 1 80 ? -7.970 3.513 6.930 1.00 91.31 80 PHE A O 1
ATOM 621 N N . PRO A 1 81 ? -8.179 5.168 5.428 1.00 89.00 81 PRO A N 1
ATOM 622 C CA . PRO A 1 81 ? -8.746 6.144 6.372 1.00 89.00 81 PRO A CA 1
ATOM 623 C C . PRO A 1 81 ? -10.091 5.716 6.979 1.00 89.00 81 PRO A C 1
ATOM 625 O O . PRO A 1 81 ? -10.417 6.090 8.097 1.00 89.00 81 PRO A O 1
ATOM 628 N N . ASP A 1 82 ? -10.865 4.881 6.280 1.00 88.00 82 ASP A N 1
ATOM 629 C CA . ASP A 1 82 ? -12.110 4.314 6.823 1.00 88.00 82 ASP A CA 1
ATOM 630 C C . ASP A 1 82 ? -11.851 3.301 7.967 1.00 88.00 82 ASP A C 1
ATOM 632 O O . ASP A 1 82 ? -12.794 2.785 8.568 1.00 88.00 82 ASP A O 1
ATOM 636 N N . PHE A 1 83 ? -10.577 3.010 8.256 1.00 89.88 83 PHE A N 1
ATOM 637 C CA . PHE A 1 83 ? -10.093 2.071 9.268 1.00 89.88 83 PHE A CA 1
ATOM 638 C C . PHE A 1 83 ? -9.152 2.758 10.268 1.00 89.88 83 PHE A C 1
ATOM 640 O O . PHE A 1 83 ? -8.268 2.119 10.831 1.00 89.88 83 PHE A O 1
ATOM 647 N N . ASP A 1 84 ? -9.331 4.058 10.504 1.00 91.75 84 ASP A N 1
ATOM 648 C CA . ASP A 1 84 ? -8.646 4.761 11.589 1.00 91.75 84 ASP A CA 1
ATOM 649 C C . ASP A 1 84 ? -8.858 4.039 12.935 1.00 91.75 84 ASP A C 1
ATOM 651 O O . ASP A 1 84 ? -9.980 3.668 13.301 1.00 91.75 84 ASP A O 1
ATOM 655 N N . GLY A 1 85 ? -7.763 3.816 13.669 1.00 92.69 85 GLY A N 1
ATOM 656 C CA . GLY A 1 85 ? -7.751 3.065 14.931 1.00 92.69 85 GLY A CA 1
ATOM 657 C C . GLY A 1 85 ? -7.685 1.540 14.773 1.00 92.69 85 GLY A C 1
ATOM 658 O O . GLY A 1 85 ? -7.836 0.820 15.760 1.00 92.69 85 GLY A O 1
ATOM 659 N N . TRP A 1 86 ? -7.486 1.043 13.550 1.00 93.50 86 TRP A N 1
ATOM 660 C CA . TRP A 1 86 ? -7.175 -0.359 13.269 1.00 93.50 86 TRP A CA 1
ATOM 661 C C . TRP A 1 86 ? -5.675 -0.534 13.023 1.00 93.50 86 TRP A C 1
ATOM 663 O O . TRP A 1 86 ? -5.009 0.375 12.525 1.00 93.50 86 TRP A O 1
ATOM 673 N N . ASP A 1 87 ? -5.175 -1.740 13.280 1.00 94.50 87 ASP A N 1
ATOM 674 C CA . ASP A 1 87 ? -3.794 -2.122 12.998 1.00 94.50 87 ASP A CA 1
ATOM 675 C C . ASP A 1 87 ? -3.670 -2.919 11.697 1.00 94.50 87 ASP A C 1
ATOM 677 O O . ASP A 1 87 ? -4.598 -3.592 11.232 1.00 94.50 87 ASP A O 1
ATOM 681 N N . ILE A 1 88 ? -2.465 -2.881 11.123 1.00 94.88 88 ILE A N 1
ATOM 682 C CA . ILE A 1 88 ? -2.070 -3.767 10.028 1.00 94.88 88 ILE A CA 1
ATOM 683 C C . ILE A 1 88 ? -1.624 -5.097 10.625 1.00 94.88 88 ILE A C 1
ATOM 685 O O . ILE A 1 88 ? -0.572 -5.185 11.254 1.00 94.88 88 ILE A O 1
ATOM 689 N N . HIS A 1 89 ? 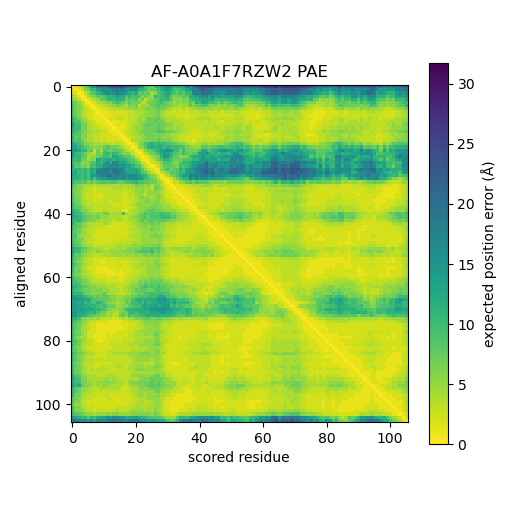-2.406 -6.145 10.379 1.00 94.50 89 HIS A N 1
ATOM 690 C CA . HIS A 1 89 ? -2.077 -7.493 10.827 1.00 94.50 89 HIS A CA 1
ATOM 691 C C . HIS A 1 89 ? -1.006 -8.136 9.939 1.00 94.50 89 HIS A C 1
ATOM 693 O O . HIS A 1 89 ? -0.041 -8.718 10.433 1.00 94.50 89 HIS A O 1
ATOM 699 N N . CYS A 1 90 ? -1.167 -8.038 8.616 1.00 94.25 90 CYS A N 1
ATOM 700 C CA . CYS A 1 90 ? -0.167 -8.523 7.671 1.00 94.25 90 CYS A CA 1
ATOM 701 C C . CYS A 1 90 ? -0.268 -7.833 6.306 1.00 94.25 90 CYS A C 1
ATOM 703 O O . CYS A 1 90 ? -1.329 -7.355 5.896 1.00 94.25 90 CYS A O 1
ATOM 705 N N . VAL A 1 91 ? 0.856 -7.818 5.589 1.00 95.62 91 VAL A N 1
ATOM 706 C CA . VAL A 1 91 ? 0.950 -7.382 4.192 1.00 95.62 91 VAL A CA 1
ATOM 707 C C . VAL A 1 91 ? 1.730 -8.407 3.386 1.00 95.62 91 VAL A C 1
ATOM 709 O O . VAL A 1 91 ? 2.679 -9.015 3.881 1.00 95.62 91 VAL A O 1
ATOM 712 N N . GLY A 1 92 ? 1.337 -8.596 2.1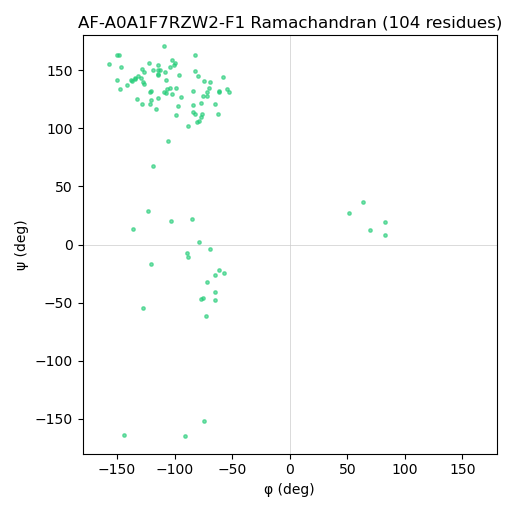33 1.00 94.31 92 GLY A N 1
ATOM 713 C CA . GLY A 1 92 ? 2.034 -9.475 1.206 1.00 94.31 92 GLY A CA 1
ATOM 714 C C . GLY A 1 92 ? 1.870 -8.985 -0.219 1.00 94.31 92 GLY A C 1
ATOM 715 O O . GLY A 1 92 ? 0.801 -8.520 -0.602 1.00 94.31 92 GLY A O 1
ATOM 716 N N . ILE A 1 93 ? 2.928 -9.091 -1.014 1.00 91.25 93 ILE A N 1
ATOM 717 C CA . ILE A 1 93 ? 2.905 -8.707 -2.423 1.00 91.25 93 ILE A CA 1
ATOM 718 C C . ILE A 1 93 ? 3.266 -9.915 -3.283 1.00 91.25 93 ILE A C 1
ATOM 720 O O . ILE A 1 93 ? 4.310 -10.545 -3.116 1.00 91.25 93 ILE A O 1
ATOM 724 N N . GLY A 1 94 ? 2.340 -10.284 -4.161 1.00 87.06 94 GLY A N 1
ATOM 725 C CA . GLY A 1 94 ? 2.530 -11.288 -5.194 1.00 87.06 94 GLY A CA 1
ATOM 726 C C . GLY A 1 94 ? 3.036 -10.661 -6.491 1.00 87.06 94 GLY A C 1
ATOM 727 O O . GLY A 1 94 ? 3.482 -9.517 -6.538 1.00 87.06 94 GLY A O 1
ATOM 728 N N . LYS A 1 95 ? 2.940 -11.415 -7.592 1.00 86.88 95 LYS A N 1
ATOM 729 C CA . LYS A 1 95 ? 3.404 -10.939 -8.903 1.00 86.88 95 LYS A CA 1
ATOM 730 C C . LYS A 1 95 ? 2.589 -9.744 -9.418 1.00 86.88 95 LYS A C 1
ATOM 732 O O . LYS A 1 95 ? 3.181 -8.833 -9.971 1.00 86.88 95 LYS A O 1
ATOM 737 N N . TYR A 1 96 ? 1.266 -9.756 -9.246 1.00 88.75 96 TYR A N 1
ATOM 738 C CA . TYR A 1 96 ? 0.350 -8.716 -9.749 1.00 88.75 96 TYR A CA 1
ATOM 739 C C . TYR A 1 96 ? -0.708 -8.295 -8.726 1.00 88.75 96 TYR A C 1
ATOM 741 O O . TYR A 1 96 ? -1.669 -7.616 -9.073 1.00 88.75 96 TYR A O 1
ATOM 749 N N . GLU A 1 97 ? -0.541 -8.679 -7.465 1.00 90.06 97 GLU A N 1
ATOM 750 C CA . GLU A 1 97 ? -1.536 -8.430 -6.427 1.00 90.06 97 GLU A CA 1
ATOM 751 C C . GLU A 1 97 ? -0.844 -8.064 -5.116 1.00 90.06 97 GLU A C 1
ATOM 753 O O . GLU A 1 97 ? 0.145 -8.686 -4.729 1.00 90.06 97 GLU A O 1
ATOM 758 N N . LEU A 1 98 ? -1.375 -7.056 -4.438 1.00 91.62 98 LEU A N 1
ATOM 759 C CA . LEU A 1 98 ? -1.079 -6.713 -3.056 1.00 91.62 98 LEU A CA 1
ATOM 760 C C . LEU A 1 98 ? -2.230 -7.219 -2.180 1.00 91.62 98 LEU A C 1
ATOM 762 O O . LEU A 1 98 ? -3.390 -6.901 -2.445 1.00 91.62 98 LEU A O 1
ATOM 766 N N . ALA A 1 99 ? -1.894 -7.940 -1.116 1.00 92.19 99 ALA A N 1
ATOM 767 C CA . ALA A 1 99 ? -2.803 -8.335 -0.052 1.00 92.19 99 ALA A CA 1
ATOM 768 C C . ALA A 1 99 ? -2.480 -7.560 1.235 1.00 92.19 99 ALA A C 1
ATOM 770 O O . ALA A 1 99 ? -1.321 -7.503 1.655 1.00 92.19 99 ALA A O 1
ATOM 771 N N . VAL A 1 100 ? -3.499 -6.981 1.871 1.00 93.12 100 VAL A N 1
ATOM 772 C CA . VAL A 1 100 ? -3.382 -6.273 3.158 1.00 93.12 100 VAL A CA 1
ATOM 773 C C . VAL A 1 100 ? -4.485 -6.751 4.088 1.00 93.12 100 VAL A C 1
ATOM 775 O O . VAL A 1 100 ? -5.657 -6.654 3.733 1.00 93.12 100 VAL A O 1
ATOM 778 N N . ALA A 1 101 ? -4.134 -7.230 5.278 1.00 92.44 101 ALA A N 1
ATOM 779 C CA . ALA A 1 101 ? -5.096 -7.562 6.323 1.00 92.44 101 ALA A CA 1
ATOM 780 C C . ALA A 1 101 ? -5.035 -6.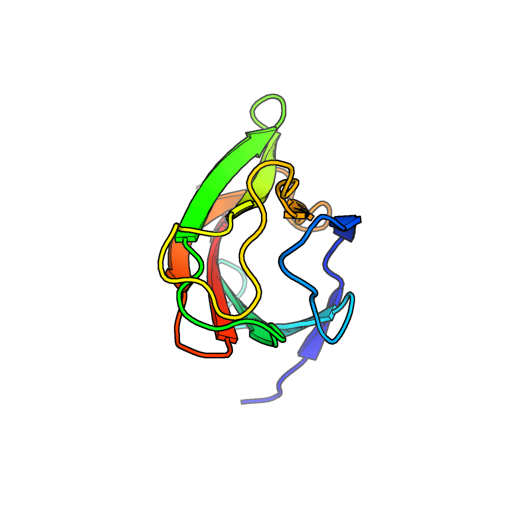528 7.450 1.00 92.44 101 ALA A C 1
ATOM 782 O O . ALA A 1 101 ? -3.952 -6.236 7.963 1.00 92.44 101 ALA A O 1
ATOM 783 N N . LEU A 1 102 ? -6.198 -6.012 7.844 1.00 92.56 102 LEU A N 1
ATOM 784 C CA . LEU A 1 102 ? -6.361 -5.126 8.993 1.00 92.56 102 LEU A CA 1
ATOM 785 C C . LEU A 1 102 ? -7.199 -5.810 10.070 1.00 92.56 102 LEU A C 1
ATOM 787 O O . LEU A 1 102 ? -8.140 -6.549 9.757 1.00 92.56 102 LEU A O 1
ATOM 791 N N . THR A 1 103 ? -6.891 -5.502 11.324 1.00 92.38 103 THR A N 1
ATOM 792 C CA . THR A 1 103 ? -7.650 -5.946 12.497 1.00 92.38 103 THR A CA 1
ATOM 793 C C . THR A 1 103 ? -7.985 -4.763 13.384 1.00 92.38 103 THR A C 1
ATOM 795 O O . THR A 1 103 ? -7.181 -3.845 13.534 1.00 92.38 103 THR A O 1
ATOM 798 N N . LYS A 1 104 ? -9.173 -4.778 13.980 1.00 89.44 104 LYS A N 1
ATOM 799 C CA . LYS A 1 104 ? -9.576 -3.758 14.942 1.00 89.44 104 LYS A CA 1
ATOM 800 C C . LYS A 1 104 ? -8.769 -3.919 16.233 1.00 89.44 104 LYS A C 1
ATOM 802 O O . LYS A 1 104 ? -8.633 -5.034 16.732 1.00 89.44 104 LYS A O 1
ATOM 807 N N . ASN A 1 105 ? -8.267 -2.814 16.776 1.00 77.06 105 ASN A N 1
ATOM 808 C CA . ASN A 1 105 ? -7.584 -2.827 18.068 1.00 77.06 105 ASN A CA 1
ATOM 809 C C . ASN A 1 105 ? -8.632 -3.045 19.170 1.00 77.06 105 ASN A C 1
ATOM 811 O O . ASN A 1 105 ? -9.658 -2.359 19.184 1.00 77.06 105 ASN A O 1
ATOM 815 N N . ASN A 1 106 ? -8.401 -4.041 20.031 1.00 60.62 106 ASN A N 1
ATOM 816 C CA . ASN A 1 106 ? -9.256 -4.349 21.184 1.00 60.62 106 ASN A CA 1
ATOM 817 C C . ASN A 1 106 ? -9.042 -3.363 22.332 1.00 60.62 106 ASN A C 1
ATOM 819 O O . ASN A 1 106 ? -7.865 -3.040 22.610 1.00 60.62 106 ASN A O 1
#

Solvent-accessible surface area (backbone atoms only — not comparable to full-atom values): 5799 Å² total; per-residue (Å²): 135,79,72,47,81,41,78,41,44,69,78,41,83,30,62,50,39,61,77,58,64,47,23,47,24,48,64,80,58,101,49,40,39,35,34,44,33,50,35,78,44,36,53,52,48,73,50,76,50,58,52,93,83,32,30,25,31,38,41,31,35,74,36,94,76,15,70,87,62,55,97,84,60,40,59,16,35,38,32,34,71,98,41,56,60,28,43,77,72,47,76,49,64,55,61,45,37,36,39,41,31,37,32,57,67,130